Protein AF-A0A212AC32-F1 (afdb_monomer_lite)

Organism: NCBI:txid366618

Structure (mmCIF, N/CA/C/O backbone):
data_AF-A0A212AC32-F1
#
_entry.id   AF-A0A212AC32-F1
#
loop_
_atom_site.group_PDB
_atom_site.id
_atom_site.type_symbol
_atom_site.label_atom_id
_atom_site.label_alt_id
_atom_site.label_comp_id
_atom_site.label_asym_id
_atom_site.label_entity_id
_atom_site.label_seq_id
_atom_site.pdbx_PDB_ins_code
_atom_site.Cartn_x
_atom_site.Cartn_y
_atom_site.Cartn_z
_atom_site.occupancy
_atom_site.B_iso_or_equiv
_atom_site.auth_seq_id
_atom_site.auth_comp_id
_atom_site.auth_asym_id
_atom_site.auth_atom_id
_atom_site.pdbx_PDB_model_num
ATOM 1 N N . MET A 1 1 ? -5.052 -7.554 14.761 1.00 93.06 1 MET A N 1
ATOM 2 C CA . MET A 1 1 ? -4.703 -6.162 15.113 1.00 93.06 1 MET A CA 1
ATOM 3 C C . MET A 1 1 ? -5.708 -5.693 16.139 1.00 93.06 1 MET A C 1
ATOM 5 O O . MET A 1 1 ? -6.898 -5.869 15.897 1.00 93.06 1 MET A O 1
ATOM 9 N N . THR A 1 2 ? -5.229 -5.169 17.264 1.00 95.69 2 THR A N 1
ATOM 10 C CA . THR A 1 2 ? -6.087 -4.656 18.345 1.00 95.69 2 THR A CA 1
ATOM 11 C C . THR A 1 2 ? -6.633 -3.273 17.998 1.00 95.69 2 THR A C 1
ATOM 13 O O . THR A 1 2 ? -6.112 -2.580 17.119 1.00 95.69 2 THR A O 1
ATOM 16 N N . ARG A 1 3 ? -7.647 -2.817 18.731 1.00 94.69 3 ARG A N 1
ATOM 17 C CA . ARG A 1 3 ? -8.173 -1.451 18.678 1.00 94.69 3 ARG A CA 1
ATOM 18 C C . ARG A 1 3 ? -7.070 -0.415 18.853 1.00 94.69 3 ARG A C 1
ATOM 20 O O . ARG A 1 3 ? -7.027 0.549 18.097 1.00 94.69 3 ARG A O 1
ATOM 27 N N . LYS A 1 4 ? -6.180 -0.603 19.834 1.00 94.38 4 LYS A N 1
ATOM 28 C CA . LYS A 1 4 ? -5.099 0.351 20.129 1.00 94.38 4 LYS A CA 1
ATOM 29 C C . LYS A 1 4 ? -4.114 0.456 18.964 1.00 94.38 4 LYS A C 1
ATOM 31 O O . LYS A 1 4 ? -3.684 1.552 18.610 1.00 94.38 4 LYS A O 1
ATOM 36 N N . GLU A 1 5 ? -3.776 -0.673 18.344 1.00 94.00 5 GLU A N 1
ATOM 37 C CA . GLU A 1 5 ? -2.951 -0.688 17.134 1.00 94.00 5 GLU A CA 1
ATOM 38 C C . GLU A 1 5 ? -3.661 0.000 15.962 1.00 94.00 5 GLU A C 1
ATOM 40 O O . GLU A 1 5 ? -3.047 0.821 15.281 1.00 94.00 5 GLU A O 1
ATOM 45 N N . LEU A 1 6 ? -4.949 -0.291 15.755 1.00 94.38 6 LEU A N 1
ATOM 46 C CA . LEU A 1 6 ? -5.764 0.321 14.708 1.00 94.38 6 LEU A CA 1
ATOM 47 C C . LEU A 1 6 ? -5.862 1.843 14.881 1.00 94.38 6 LEU A C 1
ATOM 49 O O . LEU A 1 6 ? -5.682 2.576 13.914 1.00 94.38 6 LEU A O 1
ATOM 53 N N . GLU A 1 7 ? -6.111 2.322 16.102 1.00 94.06 7 GLU A N 1
ATOM 54 C CA . GLU A 1 7 ? -6.160 3.749 16.438 1.00 94.06 7 GLU A CA 1
ATOM 55 C C . GLU A 1 7 ? -4.817 4.431 16.160 1.00 94.06 7 GLU A C 1
ATOM 57 O O . GLU A 1 7 ? -4.788 5.492 15.537 1.00 94.06 7 GLU A O 1
ATOM 62 N N . ARG A 1 8 ? -3.702 3.799 16.549 1.00 92.12 8 ARG A N 1
ATOM 63 C CA . ARG A 1 8 ? -2.351 4.311 16.285 1.00 92.12 8 ARG A CA 1
ATOM 64 C C . ARG A 1 8 ? -2.062 4.415 14.787 1.00 92.12 8 ARG A C 1
ATOM 66 O O . ARG A 1 8 ? -1.626 5.465 14.326 1.00 92.12 8 ARG A O 1
ATOM 73 N N . HIS A 1 9 ? -2.304 3.345 14.028 1.00 93.00 9 HIS A N 1
ATOM 74 C CA . HIS A 1 9 ? -2.057 3.331 12.584 1.00 93.00 9 HIS A CA 1
ATOM 75 C C . HIS A 1 9 ? -3.007 4.267 11.834 1.00 93.00 9 HIS A C 1
ATOM 77 O O . HIS A 1 9 ? -2.579 4.984 10.937 1.00 93.00 9 HIS A O 1
ATOM 83 N N . GLY A 1 10 ? -4.277 4.318 12.234 1.00 90.50 10 GLY A N 1
ATOM 84 C CA . GLY A 1 10 ? -5.248 5.247 11.676 1.00 90.50 10 GLY A CA 1
ATOM 85 C C . GLY A 1 10 ? -4.831 6.700 11.885 1.00 90.50 10 GLY A C 1
ATOM 86 O O . GLY A 1 10 ? -4.819 7.471 10.927 1.00 90.50 10 GLY A O 1
ATOM 87 N N . ALA A 1 11 ? -4.445 7.069 13.110 1.00 89.69 11 ALA A N 1
ATOM 88 C CA . ALA A 1 11 ? -3.984 8.419 13.418 1.00 89.69 11 ALA A CA 1
ATOM 89 C C . ALA A 1 11 ? -2.720 8.793 12.630 1.00 89.69 11 ALA A C 1
ATOM 91 O O . ALA A 1 11 ? -2.664 9.892 12.085 1.00 89.69 11 ALA A O 1
ATOM 92 N N . LEU A 1 12 ? -1.754 7.873 12.519 1.00 87.12 12 LEU A N 1
ATOM 93 C CA . LEU A 1 12 ? -0.545 8.063 11.713 1.00 87.12 12 LEU A CA 1
ATOM 94 C C . LEU A 1 12 ? -0.879 8.334 10.239 1.00 87.12 12 LEU A C 1
ATOM 96 O O . LEU A 1 12 ? -0.364 9.279 9.654 1.00 87.12 12 LEU A O 1
ATOM 100 N N . LEU A 1 13 ? -1.754 7.519 9.649 1.00 87.00 13 LEU A N 1
ATOM 101 C CA . LEU A 1 13 ? -2.066 7.569 8.220 1.00 87.00 13 LEU A CA 1
ATOM 102 C C . LEU A 1 13 ? -2.972 8.740 7.833 1.00 87.00 13 LEU A C 1
ATOM 104 O O . LEU A 1 13 ? -2.873 9.281 6.735 1.00 87.00 13 LEU A O 1
ATOM 108 N N . PHE A 1 14 ? -3.914 9.096 8.704 1.00 88.19 14 PHE A N 1
ATOM 109 C CA . PHE A 1 14 ? -5.075 9.893 8.312 1.00 88.19 14 PHE A CA 1
ATOM 110 C C . PHE A 1 14 ? -5.434 11.014 9.296 1.00 88.19 14 PHE A C 1
ATOM 112 O O . PHE A 1 14 ? -6.395 11.751 9.046 1.00 88.19 14 PHE A O 1
ATOM 119 N N . GLY A 1 15 ? -4.693 11.156 10.397 1.00 85.75 15 GLY A N 1
ATOM 120 C CA . GLY A 1 15 ? -4.920 12.172 11.421 1.00 85.75 15 GLY A CA 1
ATOM 121 C C . GLY A 1 15 ? -6.228 11.984 12.199 1.00 85.75 15 GLY A C 1
ATOM 122 O O . GLY A 1 15 ? -6.746 10.878 12.355 1.00 85.75 15 GLY A O 1
ATOM 123 N N . ALA A 1 16 ? -6.799 13.085 12.698 1.00 84.94 16 ALA A N 1
ATOM 124 C CA . ALA A 1 16 ? -7.975 13.056 13.578 1.00 84.94 16 ALA A CA 1
ATOM 125 C C . ALA A 1 16 ? -9.228 12.408 12.943 1.00 84.94 16 ALA A C 1
ATOM 127 O O . ALA A 1 16 ? -10.058 11.830 13.644 1.00 84.94 16 ALA A O 1
ATOM 128 N N . ALA A 1 17 ? -9.358 12.449 11.612 1.00 88.38 17 ALA A N 1
ATOM 129 C CA . ALA A 1 17 ? -10.508 11.923 10.869 1.00 88.38 17 ALA A CA 1
ATOM 130 C C . ALA A 1 17 ? -10.313 10.477 10.357 1.00 88.38 17 ALA A C 1
ATOM 132 O O . ALA A 1 17 ? -10.951 10.057 9.384 1.00 88.38 17 ALA A O 1
ATOM 133 N N . TRP A 1 18 ? -9.441 9.694 10.997 1.00 93.25 18 TRP A N 1
ATOM 134 C CA . TRP A 1 18 ? -8.949 8.433 10.438 1.00 93.25 18 TRP A CA 1
ATOM 135 C C . TRP A 1 18 ? -10.008 7.362 10.162 1.00 93.25 18 TRP A C 1
ATOM 137 O O . TRP A 1 18 ? -9.885 6.642 9.177 1.00 93.25 18 TRP A O 1
ATOM 147 N N . LYS A 1 19 ? -11.079 7.266 10.963 1.00 92.94 19 LYS A N 1
ATOM 148 C CA . LYS A 1 19 ? -12.097 6.205 10.802 1.00 92.94 19 LYS A CA 1
ATOM 149 C C . LYS A 1 19 ? -12.814 6.245 9.452 1.00 92.94 19 LYS A C 1
ATOM 151 O O . LYS A 1 19 ? -13.207 5.203 8.944 1.00 92.94 19 LYS A O 1
ATOM 156 N N . GLY A 1 20 ? -13.045 7.437 8.902 1.00 92.56 20 GLY A N 1
ATOM 157 C CA . GLY A 1 20 ? -13.665 7.575 7.582 1.00 92.56 20 GLY A CA 1
ATOM 158 C C . GLY A 1 20 ? -12.680 7.229 6.470 1.00 92.56 20 GLY A C 1
ATOM 159 O O . GLY A 1 20 ? -12.993 6.442 5.588 1.00 92.56 20 GLY A O 1
ATOM 160 N N . ARG A 1 21 ? -11.456 7.757 6.567 1.00 92.31 21 ARG A N 1
ATOM 161 C CA . ARG A 1 21 ? -10.419 7.578 5.544 1.00 92.31 21 ARG A CA 1
ATOM 162 C C . ARG A 1 21 ? -9.908 6.143 5.452 1.00 92.31 21 ARG A C 1
ATOM 164 O O . ARG A 1 21 ? -9.712 5.646 4.352 1.00 92.31 21 ARG A O 1
ATOM 171 N N . ILE A 1 22 ? -9.779 5.450 6.582 1.00 93.69 22 ILE A N 1
ATOM 172 C CA . ILE A 1 22 ? -9.415 4.029 6.597 1.00 93.69 22 ILE A CA 1
ATOM 173 C C . ILE A 1 22 ? -10.517 3.162 5.980 1.00 93.69 22 ILE A C 1
ATOM 175 O O . ILE A 1 22 ? -10.215 2.192 5.299 1.00 93.69 22 ILE A O 1
ATOM 179 N N . ALA A 1 23 ? -11.789 3.532 6.170 1.00 95.25 23 ALA A N 1
ATOM 180 C CA . ALA A 1 23 ? -12.910 2.831 5.559 1.00 95.25 23 ALA A CA 1
ATOM 181 C C . ALA A 1 23 ? -12.851 2.962 4.029 1.00 95.25 23 ALA A C 1
ATOM 183 O O . ALA A 1 23 ? -12.913 1.955 3.334 1.00 95.25 23 ALA A O 1
ATOM 184 N N . SER A 1 24 ? -12.611 4.175 3.521 1.00 92.88 24 SER A N 1
ATOM 185 C CA . SER A 1 24 ? -12.399 4.418 2.090 1.00 92.88 24 SER A CA 1
ATOM 186 C C . SER A 1 24 ? -11.171 3.687 1.537 1.00 92.88 24 SER A C 1
ATOM 188 O O . SER A 1 24 ? -11.270 3.034 0.509 1.00 92.88 24 SER A O 1
ATOM 190 N N . ALA A 1 25 ? -10.025 3.732 2.225 1.00 89.69 25 ALA A N 1
ATOM 191 C CA . ALA A 1 25 ? -8.789 3.080 1.769 1.00 89.69 25 ALA A CA 1
ATOM 192 C C . ALA A 1 25 ? -8.887 1.541 1.713 1.00 89.69 25 ALA A C 1
ATOM 194 O O . ALA A 1 25 ? -8.181 0.875 0.948 1.00 89.69 25 ALA A O 1
ATOM 195 N N . LEU A 1 26 ? -9.750 0.962 2.548 1.00 93.31 26 LEU A N 1
ATOM 196 C CA . LEU A 1 26 ? -10.007 -0.475 2.603 1.00 93.31 26 LEU A CA 1
ATOM 197 C C . LEU A 1 26 ? -11.235 -0.901 1.793 1.00 93.31 26 LEU A C 1
ATOM 199 O O . LEU A 1 26 ? -11.509 -2.095 1.759 1.00 93.31 26 LEU A O 1
ATOM 203 N N . ASP A 1 27 ? -11.939 0.045 1.170 1.00 95.00 27 ASP A N 1
A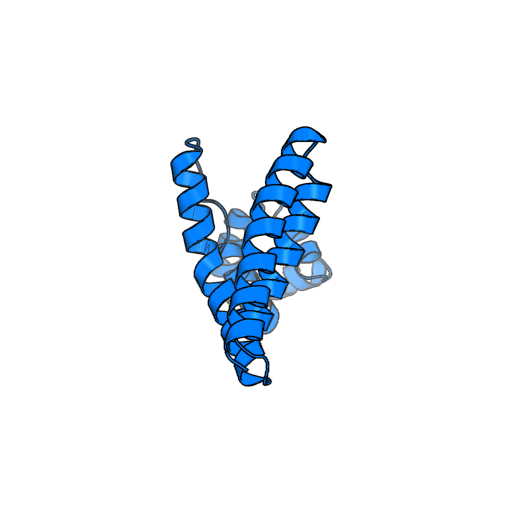TOM 204 C CA . ASP A 1 27 ? -13.216 -0.167 0.484 1.00 95.00 27 ASP A CA 1
ATOM 205 C C . ASP A 1 27 ? -14.252 -0.909 1.354 1.00 95.00 27 ASP A C 1
ATOM 207 O O . ASP A 1 27 ? -14.860 -1.911 0.985 1.00 95.00 27 ASP A O 1
ATOM 211 N N . VAL A 1 28 ? -14.422 -0.429 2.589 1.00 96.12 28 VAL A N 1
ATOM 212 C CA . VAL A 1 28 ? -15.413 -0.947 3.540 1.00 96.12 28 VAL A CA 1
ATOM 213 C C . VAL A 1 28 ? -16.287 0.173 4.084 1.00 96.12 28 VAL A C 1
ATOM 215 O O . VAL A 1 28 ? -15.942 1.353 4.068 1.00 96.12 28 VAL A O 1
ATOM 218 N N . ASN A 1 29 ? -17.431 -0.191 4.660 1.00 96.00 29 ASN A N 1
ATOM 219 C CA . ASN A 1 29 ? -18.275 0.776 5.349 1.00 96.00 29 ASN A CA 1
ATOM 220 C C . ASN A 1 29 ? -17.610 1.261 6.654 1.00 96.00 29 ASN A C 1
ATOM 222 O O . ASN A 1 29 ? -17.069 0.469 7.427 1.00 96.00 29 ASN A O 1
ATOM 226 N N . ARG A 1 30 ? -17.747 2.552 6.982 1.00 95.44 30 ARG A N 1
ATOM 227 C CA . ARG A 1 30 ? -17.328 3.115 8.280 1.00 95.44 30 ARG A CA 1
ATOM 228 C C . ARG A 1 30 ? -17.919 2.355 9.477 1.00 95.44 30 ARG A C 1
ATOM 230 O O . ARG A 1 30 ? -17.255 2.232 10.503 1.00 95.44 30 ARG A O 1
ATOM 237 N N . LYS A 1 31 ? -19.139 1.816 9.358 1.00 96.56 31 LYS A N 1
ATOM 238 C CA . LYS A 1 31 ? -19.755 0.957 10.387 1.00 96.56 31 LYS A CA 1
ATOM 239 C C . LYS A 1 31 ? -18.946 -0.319 10.645 1.00 96.56 31 LYS A C 1
ATOM 241 O O . LYS A 1 31 ? -18.843 -0.729 11.796 1.00 96.56 31 LYS A O 1
ATOM 246 N N . THR A 1 32 ? -18.331 -0.901 9.615 1.00 96.88 32 THR A N 1
ATOM 247 C CA . THR A 1 32 ? -17.442 -2.068 9.741 1.00 96.88 32 THR A CA 1
ATOM 248 C C . THR A 1 32 ? -16.224 -1.734 10.596 1.00 96.88 32 THR A C 1
ATOM 250 O O . THR A 1 32 ? -15.902 -2.475 11.518 1.00 96.88 32 THR A O 1
ATOM 253 N N . VAL A 1 33 ? -15.608 -0.571 10.363 1.00 95.44 33 VAL A N 1
ATOM 254 C CA . VAL A 1 33 ? -14.475 -0.084 11.168 1.00 95.44 33 VAL A CA 1
ATOM 255 C C . VAL A 1 33 ? -14.895 0.156 12.621 1.00 95.44 33 VAL A C 1
ATOM 257 O O . VAL A 1 33 ? -14.188 -0.241 13.543 1.00 95.44 33 VAL A O 1
ATOM 260 N N . SER A 1 34 ? -16.067 0.762 12.847 1.00 95.38 34 SER A N 1
ATOM 261 C CA . SER A 1 34 ? -16.620 0.925 14.199 1.00 95.38 34 SER A CA 1
ATOM 262 C C . SER A 1 34 ? -16.852 -0.413 14.903 1.00 95.38 34 SER A C 1
ATOM 264 O O . SER A 1 34 ? -16.600 -0.503 16.101 1.00 95.38 34 SER A O 1
ATOM 266 N N . ARG A 1 35 ? -17.289 -1.446 14.172 1.00 97.12 35 ARG A N 1
ATOM 267 C CA . ARG A 1 35 ? -17.467 -2.792 14.722 1.00 97.12 35 ARG A CA 1
ATOM 268 C C . ARG A 1 35 ? -16.130 -3.422 15.112 1.00 97.12 35 ARG A C 1
ATOM 270 O O . ARG A 1 35 ? -16.011 -3.883 16.233 1.00 97.12 35 ARG A O 1
ATOM 277 N N . TRP A 1 36 ? -15.102 -3.343 14.264 1.00 96.75 36 TRP A N 1
ATOM 278 C CA . TRP A 1 36 ? -13.760 -3.833 14.620 1.00 96.75 36 TRP A CA 1
ATOM 279 C C . TRP A 1 36 ? -13.197 -3.177 15.886 1.00 96.75 36 TRP A C 1
ATOM 281 O O . TRP A 1 36 ? -12.521 -3.832 16.670 1.00 96.75 36 TRP A O 1
ATOM 291 N N . ILE A 1 37 ? -13.484 -1.888 16.096 1.00 94.56 37 ILE A N 1
ATOM 292 C CA . ILE A 1 37 ? -13.104 -1.165 17.318 1.00 94.56 37 ILE A CA 1
ATOM 293 C C . ILE A 1 37 ? -13.863 -1.693 18.539 1.00 94.56 37 ILE A C 1
ATOM 295 O O . ILE A 1 37 ? -13.267 -1.819 19.605 1.00 94.56 37 ILE A O 1
ATOM 299 N N . ALA A 1 38 ? -15.169 -1.935 18.402 1.00 95.81 38 ALA A N 1
ATOM 300 C CA . ALA A 1 38 ? -16.006 -2.442 19.487 1.00 95.81 38 ALA A CA 1
ATOM 301 C C . ALA A 1 38 ? -15.617 -3.875 19.882 1.00 95.81 38 ALA A C 1
ATOM 303 O O . ALA A 1 38 ? -15.541 -4.177 21.068 1.00 95.81 38 ALA A O 1
ATOM 304 N N . ASP A 1 39 ? -15.307 -4.704 18.886 1.00 95.88 39 ASP A N 1
ATOM 305 C CA . ASP A 1 39 ? -14.962 -6.118 19.051 1.00 95.88 39 ASP A CA 1
ATOM 306 C C . ASP A 1 39 ? -13.474 -6.336 19.397 1.00 95.88 39 ASP A C 1
ATOM 308 O O . ASP A 1 39 ? -13.045 -7.471 19.571 1.00 95.88 39 ASP A O 1
ATOM 312 N N . ASP A 1 40 ? -12.672 -5.263 19.448 1.00 95.88 40 ASP A N 1
ATOM 313 C CA . ASP A 1 40 ? -11.205 -5.294 19.594 1.00 95.88 40 ASP A CA 1
ATOM 314 C C . ASP A 1 40 ? -10.496 -6.226 18.584 1.00 95.88 40 ASP A C 1
ATOM 316 O O . ASP A 1 40 ? -9.433 -6.793 18.840 1.00 95.88 40 ASP A O 1
ATOM 320 N N . ALA A 1 41 ? -11.091 -6.379 17.398 1.00 95.62 41 ALA A N 1
ATOM 321 C CA . ALA A 1 41 ? -10.678 -7.359 16.404 1.00 95.62 41 ALA A CA 1
ATOM 322 C C . ALA A 1 41 ? -10.856 -6.827 14.976 1.00 95.62 41 ALA A C 1
ATOM 324 O O . ALA A 1 41 ? -11.966 -6.702 14.455 1.00 95.62 41 ALA A O 1
ATOM 325 N N . VAL A 1 42 ? -9.732 -6.556 14.309 1.00 95.38 42 VAL A N 1
ATOM 326 C CA . VAL A 1 42 ? -9.688 -6.242 12.871 1.00 95.38 42 VAL A CA 1
ATOM 327 C C . VAL A 1 42 ? -9.512 -7.526 12.067 1.00 95.38 42 VAL A C 1
ATOM 329 O O . VAL A 1 42 ? -8.680 -8.366 12.420 1.00 95.38 42 VAL A O 1
ATOM 332 N N . ALA A 1 43 ? -10.247 -7.651 10.958 1.00 93.69 43 ALA A N 1
ATOM 333 C CA . ALA A 1 43 ? -10.090 -8.769 10.029 1.00 93.69 43 ALA A CA 1
ATOM 334 C C . ALA A 1 43 ? -8.617 -8.914 9.566 1.00 93.69 43 ALA A C 1
ATOM 336 O O . ALA A 1 43 ? -7.986 -7.892 9.283 1.00 93.69 43 ALA A O 1
ATOM 337 N N . PRO A 1 44 ? -8.063 -10.139 9.449 1.00 94.19 44 PRO A N 1
ATOM 338 C CA . PRO A 1 44 ? -6.641 -10.342 9.144 1.00 94.19 44 PRO A CA 1
ATOM 339 C C . PRO A 1 44 ? -6.153 -9.614 7.884 1.00 94.19 44 PRO A C 1
ATOM 341 O O . PRO A 1 44 ? -5.195 -8.849 7.961 1.00 94.19 44 PRO A O 1
ATOM 344 N N . TRP A 1 45 ? -6.881 -9.737 6.769 1.00 93.62 45 TRP A N 1
ATOM 345 C CA . TRP A 1 45 ? -6.542 -9.071 5.504 1.00 93.62 45 TRP A CA 1
ATOM 346 C C . TRP A 1 45 ? -6.485 -7.538 5.634 1.00 93.62 45 TRP A C 1
ATOM 348 O O . TRP A 1 45 ? -5.638 -6.873 5.038 1.00 93.62 45 TRP A O 1
ATOM 358 N N . ALA A 1 46 ? -7.377 -6.954 6.440 1.00 95.06 46 ALA A N 1
ATOM 359 C CA . ALA A 1 46 ? -7.427 -5.514 6.656 1.00 95.06 46 ALA A CA 1
ATOM 360 C C . ALA A 1 46 ? -6.268 -5.070 7.549 1.00 95.06 46 ALA A C 1
ATOM 362 O O . ALA A 1 46 ? -5.639 -4.048 7.286 1.00 95.06 46 ALA A O 1
ATOM 363 N N . ALA A 1 47 ? -5.949 -5.854 8.581 1.00 94.12 47 ALA A N 1
ATOM 364 C CA . ALA A 1 47 ? -4.813 -5.600 9.453 1.00 94.12 47 ALA A CA 1
ATOM 365 C C . ALA A 1 47 ? -3.482 -5.617 8.683 1.00 94.12 47 ALA A C 1
ATOM 367 O O . ALA A 1 47 ? -2.644 -4.745 8.909 1.00 94.12 47 ALA A O 1
ATOM 368 N N . GLU A 1 48 ? -3.303 -6.569 7.768 1.00 90.62 48 GLU A N 1
ATOM 369 C CA . GLU A 1 48 ? -2.141 -6.636 6.875 1.00 90.62 48 GLU A CA 1
ATOM 370 C C . GLU A 1 48 ? -2.051 -5.392 5.990 1.00 90.62 48 GLU A C 1
ATOM 372 O O . GLU A 1 48 ? -1.032 -4.703 6.002 1.00 90.62 48 GLU A O 1
ATOM 377 N N . LYS A 1 49 ? -3.149 -5.028 5.315 1.00 90.69 49 LYS A N 1
ATOM 378 C CA . LYS A 1 49 ? -3.193 -3.839 4.454 1.00 90.69 49 LYS A CA 1
ATOM 379 C C . LYS A 1 49 ? -2.907 -2.544 5.224 1.00 90.69 49 LYS A C 1
ATOM 381 O O . LYS A 1 49 ? -2.160 -1.699 4.743 1.00 90.69 49 LYS A O 1
ATOM 386 N N . ILE A 1 50 ? -3.439 -2.386 6.438 1.00 92.56 50 ILE A N 1
ATOM 387 C CA . ILE A 1 50 ? -3.171 -1.210 7.287 1.00 92.56 50 ILE A CA 1
ATOM 388 C C . ILE A 1 50 ? -1.699 -1.151 7.709 1.00 92.56 50 ILE A C 1
ATOM 390 O O . ILE A 1 50 ? -1.118 -0.067 7.727 1.00 92.56 50 ILE A O 1
ATOM 394 N N . ARG A 1 51 ? -1.090 -2.290 8.060 1.00 89.88 51 ARG A N 1
ATOM 395 C CA . ARG A 1 51 ? 0.332 -2.341 8.431 1.00 89.88 51 ARG A CA 1
ATOM 396 C C . ARG A 1 51 ? 1.226 -1.973 7.254 1.00 89.88 51 ARG A C 1
ATOM 398 O O . ARG A 1 51 ? 2.127 -1.168 7.450 1.00 89.88 51 ARG A O 1
ATOM 405 N N . ALA A 1 52 ? 0.931 -2.492 6.063 1.00 86.19 52 ALA A N 1
ATOM 406 C CA . ALA A 1 52 ? 1.649 -2.134 4.844 1.00 86.19 52 ALA A CA 1
ATOM 407 C C . ALA A 1 52 ? 1.554 -0.625 4.567 1.00 86.19 52 ALA A C 1
ATOM 409 O O . ALA A 1 52 ? 2.573 0.039 4.412 1.00 86.19 52 ALA A O 1
ATOM 410 N N . LEU A 1 53 ? 0.344 -0.052 4.628 1.00 87.19 53 LEU A N 1
ATOM 411 C CA . LEU A 1 53 ? 0.144 1.393 4.465 1.00 87.19 53 LEU A CA 1
ATOM 412 C C . LEU A 1 53 ? 0.929 2.208 5.499 1.00 87.19 53 LEU A C 1
ATOM 414 O O . LEU A 1 53 ? 1.545 3.213 5.162 1.00 87.19 53 LEU A O 1
ATOM 418 N N . ALA A 1 54 ? 0.905 1.792 6.764 1.00 86.81 54 ALA A N 1
ATOM 419 C CA . ALA A 1 54 ? 1.623 2.487 7.825 1.00 86.81 54 ALA A CA 1
ATOM 420 C C . ALA A 1 54 ? 3.146 2.368 7.700 1.00 86.81 54 ALA A C 1
ATOM 422 O O . ALA A 1 54 ? 3.847 3.253 8.179 1.00 86.81 54 ALA A O 1
ATOM 423 N N . HIS A 1 55 ? 3.648 1.294 7.088 1.00 83.62 55 HIS A N 1
ATOM 424 C CA . HIS A 1 55 ? 5.072 1.109 6.833 1.00 83.62 55 HIS A CA 1
ATOM 425 C C . HIS A 1 55 ? 5.589 2.081 5.768 1.00 83.62 55 HIS A C 1
ATOM 427 O O . HIS A 1 55 ? 6.659 2.647 5.950 1.00 83.62 55 HIS A O 1
ATOM 433 N N . ILE A 1 56 ? 4.794 2.333 4.720 1.00 83.69 56 ILE A N 1
ATOM 434 C CA . ILE A 1 56 ? 5.139 3.252 3.621 1.00 83.69 56 ILE A CA 1
ATOM 435 C C . ILE A 1 56 ? 4.803 4.725 3.904 1.00 83.69 56 ILE A C 1
ATOM 437 O O . ILE A 1 56 ? 5.020 5.590 3.056 1.00 83.69 56 ILE A O 1
ATOM 441 N N . ALA A 1 57 ? 4.218 5.027 5.065 1.00 81.94 57 ALA A N 1
ATOM 442 C CA . ALA A 1 57 ? 3.800 6.380 5.398 1.00 81.94 57 ALA A CA 1
ATOM 443 C C . ALA A 1 57 ? 5.021 7.302 5.589 1.00 81.94 57 ALA A C 1
ATOM 445 O O . ALA A 1 57 ? 5.997 6.898 6.226 1.00 81.94 57 ALA A O 1
ATOM 446 N N . PRO A 1 58 ? 4.972 8.556 5.101 1.00 76.00 58 PRO A N 1
ATOM 447 C CA . PRO A 1 58 ? 6.067 9.495 5.299 1.00 76.00 58 PRO A CA 1
ATOM 448 C C . PRO A 1 58 ? 6.308 9.756 6.799 1.00 76.00 58 PRO A C 1
ATOM 450 O O . PRO A 1 58 ? 5.344 9.819 7.573 1.00 76.00 58 PRO A O 1
ATOM 453 N N . PRO A 1 59 ? 7.572 9.945 7.228 1.00 69.69 59 PRO A N 1
ATOM 454 C CA . PRO A 1 59 ? 7.886 10.218 8.624 1.00 69.69 59 PRO A CA 1
ATOM 455 C C . PRO A 1 59 ? 7.239 11.538 9.085 1.00 69.69 59 PRO A C 1
ATOM 457 O O . PRO A 1 59 ? 7.272 12.535 8.354 1.00 69.69 59 PRO A O 1
ATOM 460 N N . PRO A 1 60 ? 6.644 11.582 10.293 1.00 68.06 60 PRO A N 1
ATOM 461 C CA . PRO A 1 60 ? 5.987 12.784 10.789 1.00 68.06 60 PRO A CA 1
ATOM 462 C C . PRO A 1 60 ? 7.004 13.905 11.032 1.00 68.06 60 PRO A C 1
ATOM 464 O O . PRO A 1 60 ? 8.034 13.693 11.664 1.00 68.06 60 PRO A O 1
ATOM 467 N N . GLY A 1 61 ? 6.688 15.117 10.569 1.00 63.00 61 GLY A N 1
ATOM 468 C CA . GLY A 1 61 ? 7.448 16.329 10.897 1.00 63.00 61 GLY A CA 1
ATOM 469 C C . GLY A 1 61 ? 8.753 16.542 10.125 1.00 63.00 61 GLY A C 1
ATOM 470 O O . GLY A 1 61 ? 9.438 17.519 10.407 1.00 63.00 61 GLY A O 1
ATOM 471 N N . SER A 1 62 ? 9.094 15.693 9.149 1.00 56.25 62 SER A N 1
ATOM 472 C CA . SER A 1 62 ? 10.250 15.957 8.284 1.00 56.25 62 SER A CA 1
ATOM 473 C C . SER A 1 62 ? 9.903 17.022 7.237 1.00 56.25 62 SER A C 1
ATOM 475 O O . SER A 1 62 ? 8.995 16.833 6.423 1.00 56.25 62 SER A O 1
ATOM 477 N N . SER A 1 63 ? 10.595 18.163 7.283 1.00 59.31 63 SER A N 1
ATOM 478 C CA . SER A 1 63 ? 10.500 19.243 6.288 1.00 59.31 63 SER A CA 1
ATOM 479 C C . SER A 1 63 ? 11.657 19.246 5.287 1.00 59.31 63 SER A C 1
ATOM 481 O O . SER A 1 63 ? 11.622 20.033 4.345 1.00 59.31 63 SER A O 1
ATOM 483 N N . ASP A 1 64 ? 12.670 18.398 5.481 1.00 66.06 64 ASP A N 1
ATOM 484 C CA . ASP A 1 64 ? 13.809 18.289 4.569 1.00 66.06 64 ASP A CA 1
ATOM 485 C C . ASP A 1 64 ? 13.463 17.349 3.403 1.00 66.06 64 ASP A C 1
ATOM 487 O O . ASP A 1 64 ? 13.070 16.199 3.607 1.00 66.06 64 ASP A O 1
ATOM 491 N N . MET A 1 65 ? 13.552 17.848 2.167 1.00 60.00 65 MET A N 1
ATOM 492 C CA . MET A 1 65 ? 13.198 17.084 0.968 1.00 60.00 65 MET A CA 1
ATOM 493 C C . MET A 1 65 ? 14.146 15.903 0.721 1.00 60.00 65 MET A C 1
ATOM 495 O O . MET A 1 65 ? 13.670 14.836 0.340 1.00 60.00 65 MET A O 1
ATOM 499 N N . GLN A 1 66 ? 15.451 16.045 0.979 1.00 59.94 66 GLN A N 1
ATOM 500 C CA . GLN A 1 66 ? 16.421 14.974 0.697 1.00 59.94 66 GLN A CA 1
ATOM 501 C C . GLN A 1 66 ? 16.261 13.787 1.656 1.00 59.94 66 GLN A C 1
ATOM 503 O O . GLN A 1 66 ? 16.318 12.623 1.240 1.00 59.94 66 GLN A O 1
ATOM 508 N N . ASP A 1 67 ? 15.971 14.077 2.926 1.00 67.50 67 ASP A N 1
ATOM 509 C CA . ASP A 1 67 ? 15.677 13.054 3.932 1.00 67.50 67 ASP A CA 1
ATOM 510 C C . ASP A 1 67 ? 14.364 12.324 3.626 1.00 67.50 67 ASP A C 1
ATOM 512 O O . ASP A 1 67 ? 14.229 11.125 3.887 1.00 67.50 67 ASP A O 1
ATOM 516 N N . ARG A 1 68 ? 13.386 13.025 3.039 1.00 72.31 68 ARG A N 1
ATOM 517 C CA . ARG A 1 68 ? 12.095 12.439 2.660 1.00 72.31 68 ARG A CA 1
ATOM 518 C C . ARG A 1 68 ? 12.189 11.511 1.458 1.00 72.31 68 ARG A C 1
ATOM 520 O O . ARG A 1 68 ? 11.532 10.472 1.489 1.00 72.31 68 ARG A O 1
ATOM 527 N N . ASP A 1 69 ? 12.988 11.843 0.450 1.00 76.00 69 ASP A N 1
ATOM 528 C CA . ASP A 1 69 ? 13.171 10.983 -0.725 1.00 76.00 69 ASP A CA 1
ATOM 529 C C . ASP A 1 69 ? 13.847 9.665 -0.329 1.00 76.00 69 ASP A C 1
ATOM 531 O O . ASP A 1 69 ? 13.349 8.583 -0.647 1.00 76.00 69 ASP A O 1
ATOM 535 N N . SER A 1 70 ? 14.915 9.743 0.470 1.00 76.94 70 SER A N 1
ATOM 536 C CA . SER A 1 70 ? 15.612 8.558 0.989 1.00 76.94 70 SER A CA 1
ATOM 537 C C . SER A 1 70 ? 14.706 7.713 1.893 1.00 76.94 70 SER A C 1
ATOM 539 O O . SER A 1 70 ? 14.651 6.490 1.757 1.00 76.94 70 SER A O 1
ATOM 541 N N . ALA A 1 71 ? 13.934 8.351 2.782 1.00 76.88 71 ALA A N 1
ATOM 542 C CA . ALA A 1 71 ? 12.964 7.654 3.626 1.00 76.88 71 ALA A CA 1
ATOM 543 C C . ALA A 1 71 ? 11.855 6.976 2.806 1.00 76.88 71 ALA A C 1
ATOM 545 O O . ALA A 1 71 ? 11.437 5.870 3.142 1.00 76.88 71 ALA A O 1
ATOM 546 N N . CYS A 1 72 ? 11.398 7.612 1.725 1.00 81.06 72 CYS A N 1
ATOM 547 C CA . CYS A 1 72 ? 10.407 7.049 0.813 1.00 81.06 72 CYS A CA 1
ATOM 548 C C . CYS A 1 72 ? 10.938 5.785 0.123 1.00 81.06 72 CYS A C 1
ATOM 550 O O . CYS A 1 72 ? 10.269 4.751 0.143 1.00 81.06 72 CYS A O 1
ATOM 552 N N . VAL A 1 73 ? 12.165 5.836 -0.410 1.00 83.06 73 VAL A N 1
ATOM 553 C CA . VAL A 1 73 ? 12.819 4.674 -1.036 1.00 83.06 73 VAL A CA 1
ATOM 554 C C . VAL A 1 73 ? 12.913 3.513 -0.050 1.00 83.06 73 VAL A C 1
ATOM 556 O O . VAL A 1 73 ? 12.442 2.420 -0.357 1.00 83.06 73 VAL A O 1
ATOM 559 N N . HIS A 1 74 ? 13.434 3.755 1.155 1.00 83.38 74 HIS A N 1
ATOM 560 C CA . HIS A 1 74 ? 13.564 2.715 2.177 1.00 83.38 74 HIS A CA 1
ATOM 561 C C . HIS A 1 74 ? 12.227 2.112 2.608 1.00 83.38 74 HIS A C 1
ATOM 563 O O . HIS A 1 74 ? 12.163 0.929 2.935 1.00 83.38 74 HIS A O 1
ATOM 569 N N . ALA A 1 75 ? 11.159 2.907 2.614 1.00 83.62 75 ALA A N 1
ATOM 570 C CA . ALA A 1 75 ? 9.843 2.427 2.998 1.00 83.62 75 ALA A CA 1
ATOM 571 C C . ALA A 1 75 ? 9.185 1.571 1.896 1.00 83.62 75 ALA A C 1
ATOM 573 O O . ALA A 1 75 ? 8.483 0.608 2.202 1.00 83.62 75 ALA A O 1
ATOM 574 N N . ILE A 1 76 ? 9.417 1.894 0.619 1.00 85.75 76 ILE A N 1
ATOM 575 C CA . ILE A 1 76 ? 8.794 1.216 -0.532 1.00 85.75 76 ILE A CA 1
ATOM 576 C C . ILE A 1 76 ? 9.595 -0.012 -1.000 1.00 85.75 76 ILE A C 1
ATOM 578 O O . ILE A 1 76 ? 9.003 -0.985 -1.478 1.00 85.75 76 ILE A O 1
ATOM 582 N N . GLU A 1 77 ? 10.923 0.000 -0.858 1.00 87.88 77 GLU A N 1
ATOM 583 C CA . GLU A 1 77 ? 11.825 -1.060 -1.334 1.00 87.88 77 GLU A CA 1
ATOM 584 C 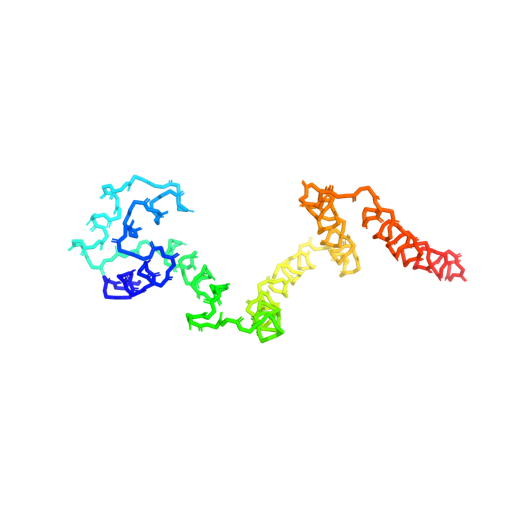C . GLU A 1 77 ? 11.403 -2.487 -0.911 1.00 87.88 77 GLU A C 1
ATOM 586 O O . GLU A 1 77 ? 11.378 -3.371 -1.781 1.00 87.88 77 GLU A O 1
ATOM 591 N N . PRO A 1 78 ? 11.005 -2.756 0.352 1.00 85.81 78 PRO A N 1
ATOM 592 C CA . PRO A 1 78 ? 10.581 -4.095 0.760 1.00 85.81 78 PRO A CA 1
ATOM 593 C C . PRO A 1 78 ? 9.330 -4.587 0.021 1.00 85.81 78 PRO A C 1
ATOM 595 O O . PRO A 1 78 ? 9.240 -5.763 -0.334 1.00 85.81 78 PRO A O 1
ATOM 598 N N . GLU A 1 79 ? 8.373 -3.700 -0.261 1.00 87.12 79 GLU A N 1
ATOM 599 C CA . GLU A 1 79 ? 7.129 -4.063 -0.949 1.00 87.12 79 GLU A CA 1
ATOM 600 C C . GLU A 1 79 ? 7.348 -4.299 -2.446 1.00 87.12 79 GLU A C 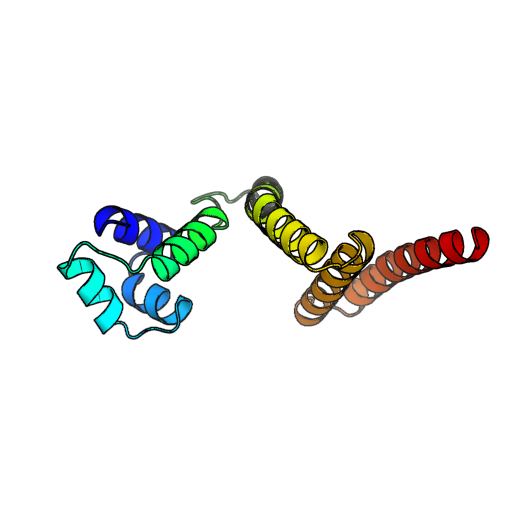1
ATOM 602 O O . GLU A 1 79 ? 6.802 -5.257 -2.999 1.00 87.12 79 GLU A O 1
ATOM 607 N N . LEU A 1 80 ? 8.193 -3.493 -3.100 1.00 89.88 80 LEU A N 1
ATOM 608 C CA . LEU A 1 80 ? 8.585 -3.742 -4.492 1.00 89.88 80 LEU A CA 1
ATOM 609 C C . LEU A 1 80 ? 9.384 -5.041 -4.627 1.00 89.88 80 LEU A C 1
ATOM 611 O O . LEU A 1 80 ? 9.164 -5.807 -5.566 1.00 89.88 80 LEU A O 1
ATOM 615 N N . THR A 1 81 ? 10.256 -5.331 -3.660 1.00 90.69 81 THR A N 1
ATOM 616 C CA . THR A 1 81 ? 10.985 -6.604 -3.582 1.00 90.69 81 THR A CA 1
ATOM 617 C C . THR A 1 81 ? 10.021 -7.779 -3.449 1.00 90.69 81 THR A C 1
ATOM 619 O O . THR A 1 81 ? 10.100 -8.734 -4.220 1.00 90.69 81 THR A O 1
ATOM 622 N N . ARG A 1 82 ? 9.043 -7.684 -2.540 1.00 88.69 82 ARG A N 1
ATOM 623 C CA . ARG A 1 82 ? 8.013 -8.714 -2.361 1.00 88.69 82 ARG A CA 1
ATOM 624 C C . ARG A 1 82 ? 7.191 -8.930 -3.633 1.00 88.69 82 ARG A C 1
ATOM 626 O O . ARG A 1 82 ? 6.932 -10.074 -4.002 1.00 88.69 82 ARG A O 1
ATOM 633 N N . LEU A 1 83 ? 6.786 -7.855 -4.312 1.00 90.62 83 LEU A N 1
ATOM 634 C CA . LEU A 1 83 ? 6.040 -7.938 -5.571 1.00 90.62 83 LEU A CA 1
ATOM 635 C C . LEU A 1 83 ? 6.862 -8.627 -6.665 1.00 90.62 83 LEU A C 1
ATOM 637 O O . LEU A 1 83 ? 6.347 -9.508 -7.357 1.00 90.62 83 LEU A O 1
ATOM 641 N N . ARG A 1 84 ? 8.145 -8.263 -6.784 1.00 94.31 84 ARG A N 1
ATOM 642 C CA . ARG A 1 84 ? 9.083 -8.909 -7.703 1.00 94.31 84 ARG A CA 1
ATOM 643 C C . ARG A 1 84 ? 9.168 -10.406 -7.438 1.00 94.31 84 ARG A C 1
ATOM 645 O O . ARG A 1 84 ? 9.022 -11.188 -8.371 1.00 94.31 84 ARG A O 1
ATOM 652 N N . ASP A 1 85 ? 9.369 -10.803 -6.188 1.00 95.25 85 ASP A N 1
ATOM 653 C CA . ASP A 1 85 ? 9.557 -12.210 -5.830 1.00 95.25 85 ASP A CA 1
ATOM 654 C C . ASP A 1 85 ? 8.288 -13.039 -6.092 1.00 95.25 85 ASP A C 1
ATOM 656 O O . ASP A 1 85 ? 8.377 -14.156 -6.602 1.00 95.25 85 ASP A O 1
ATOM 660 N N . ILE A 1 86 ? 7.100 -12.469 -5.850 1.00 95.62 86 ILE A N 1
ATOM 661 C CA . ILE A 1 86 ? 5.818 -13.096 -6.210 1.00 95.62 86 ILE A CA 1
ATOM 662 C C . ILE A 1 86 ? 5.720 -13.304 -7.725 1.00 95.62 86 ILE A C 1
ATOM 664 O O . ILE A 1 86 ? 5.419 -14.413 -8.166 1.00 95.62 86 ILE A O 1
ATOM 668 N N . ALA A 1 87 ? 6.002 -12.279 -8.530 1.00 94.88 87 ALA A N 1
ATOM 669 C CA . ALA A 1 87 ? 5.939 -12.387 -9.987 1.00 94.88 87 ALA A CA 1
ATOM 670 C C . ALA A 1 87 ? 6.947 -13.416 -10.527 1.00 94.88 87 ALA A C 1
ATOM 672 O O . ALA A 1 87 ? 6.593 -14.250 -11.360 1.00 94.88 87 ALA A O 1
ATOM 673 N N . VAL A 1 88 ? 8.171 -13.426 -9.996 1.00 96.38 88 VAL A N 1
ATOM 674 C CA . VAL A 1 88 ? 9.192 -14.414 -10.370 1.00 96.38 88 VAL A CA 1
ATOM 675 C C . VAL A 1 88 ? 8.755 -15.830 -10.000 1.00 96.38 88 VAL A C 1
ATOM 677 O O . VAL A 1 88 ? 8.877 -16.741 -10.815 1.00 96.38 88 VAL A O 1
ATOM 680 N N . SER A 1 89 ? 8.165 -16.024 -8.817 1.00 95.88 89 SER A N 1
ATOM 681 C CA . SER A 1 89 ? 7.619 -17.328 -8.415 1.00 95.88 89 SER A CA 1
ATOM 682 C C . SER A 1 89 ? 6.459 -17.802 -9.302 1.00 95.88 89 SER A C 1
ATOM 684 O O . SER A 1 89 ? 6.257 -19.004 -9.459 1.00 95.88 89 SER A O 1
ATOM 686 N N . ALA A 1 90 ? 5.734 -16.869 -9.924 1.00 96.81 90 ALA A N 1
ATOM 687 C CA . ALA A 1 90 ? 4.681 -17.152 -10.895 1.00 96.81 90 ALA A CA 1
ATOM 688 C C . ALA A 1 90 ? 5.216 -17.434 -12.315 1.00 96.81 90 ALA A C 1
ATOM 690 O O . ALA A 1 90 ? 4.424 -17.713 -13.214 1.00 96.81 90 ALA A O 1
ATOM 691 N N . GLY A 1 91 ? 6.537 -17.383 -12.520 1.00 95.12 91 GLY A N 1
ATOM 692 C CA . GLY A 1 91 ? 7.203 -17.736 -13.776 1.00 95.12 91 GLY A CA 1
ATOM 693 C C . GLY A 1 91 ? 7.692 -16.554 -14.613 1.00 95.12 91 GLY A C 1
ATOM 694 O O . GLY A 1 91 ? 8.247 -16.779 -15.685 1.00 95.12 91 GLY A O 1
ATOM 695 N N . TRP A 1 92 ? 7.527 -15.313 -14.146 1.00 97.50 92 TRP A N 1
ATOM 696 C CA . TRP A 1 92 ? 8.068 -14.145 -14.844 1.00 97.50 92 TRP A CA 1
ATOM 697 C C . TRP A 1 92 ? 9.585 -14.054 -14.679 1.00 97.50 92 TRP A C 1
ATOM 699 O O . TRP A 1 92 ? 10.135 -14.306 -13.605 1.00 97.50 92 TRP A O 1
ATOM 709 N N . HIS A 1 93 ? 10.291 -13.633 -15.723 1.00 94.69 93 HIS A N 1
ATOM 710 C CA . HIS A 1 93 ? 11.716 -13.372 -15.604 1.00 94.69 93 HIS A CA 1
ATOM 711 C C . HIS A 1 93 ? 11.950 -12.067 -14.808 1.00 94.69 93 HIS A C 1
ATOM 713 O O . HIS A 1 93 ? 11.279 -11.067 -15.070 1.00 94.69 93 HIS A O 1
ATOM 719 N N . PRO A 1 94 ? 12.944 -11.987 -13.895 1.00 90.94 94 PRO A N 1
ATOM 720 C CA . PRO A 1 94 ? 13.181 -10.787 -13.079 1.00 90.94 94 PRO A CA 1
ATOM 721 C C . PRO A 1 94 ? 13.316 -9.481 -13.882 1.00 90.94 94 PRO A C 1
ATOM 723 O O . PRO A 1 94 ? 12.816 -8.437 -13.473 1.00 90.94 94 PRO A O 1
ATOM 726 N N . ALA A 1 95 ? 13.960 -9.546 -15.052 1.00 87.50 95 ALA A N 1
ATOM 727 C CA . ALA A 1 95 ? 14.095 -8.402 -15.958 1.00 87.50 95 ALA A CA 1
ATOM 728 C C . ALA A 1 95 ? 12.759 -7.924 -16.561 1.00 87.50 95 ALA A C 1
ATOM 730 O O . ALA A 1 95 ? 12.605 -6.731 -16.794 1.00 87.50 95 ALA A O 1
ATOM 731 N N . GLU A 1 96 ? 11.798 -8.823 -16.799 1.00 85.25 96 GLU A N 1
ATOM 732 C CA . GLU A 1 96 ? 10.467 -8.454 -17.305 1.00 85.25 96 GLU A CA 1
ATOM 733 C C . GLU A 1 96 ? 9.690 -7.688 -16.238 1.00 85.25 96 GLU A C 1
ATOM 735 O O . GLU A 1 96 ? 9.102 -6.647 -16.518 1.00 85.25 96 GLU A O 1
ATOM 740 N N . VAL A 1 97 ? 9.765 -8.158 -14.991 1.00 92.69 97 VAL A N 1
ATOM 741 C CA . VAL A 1 97 ? 9.130 -7.488 -13.854 1.00 92.69 97 VAL A CA 1
ATOM 742 C C . VAL A 1 97 ? 9.740 -6.103 -13.628 1.00 92.69 97 VAL A C 1
ATOM 744 O O . VAL A 1 97 ? 9.011 -5.131 -13.451 1.00 92.69 97 VAL A O 1
ATOM 747 N N . ALA A 1 98 ? 11.070 -5.989 -13.690 1.00 87.44 98 ALA A N 1
ATOM 748 C CA . ALA A 1 98 ? 11.758 -4.705 -13.575 1.00 87.44 98 ALA A CA 1
ATOM 749 C C . ALA A 1 98 ? 11.373 -3.735 -14.707 1.00 87.44 98 ALA A C 1
ATOM 751 O O . ALA A 1 98 ? 11.100 -2.565 -14.443 1.00 87.44 98 ALA A O 1
ATOM 752 N N . ALA A 1 99 ? 11.302 -4.219 -15.952 1.00 85.19 99 ALA A N 1
ATOM 753 C CA . ALA A 1 99 ? 10.877 -3.412 -17.094 1.00 85.19 99 ALA A CA 1
ATOM 754 C C . ALA A 1 99 ? 9.424 -2.928 -16.949 1.00 85.19 99 ALA A C 1
ATOM 756 O O . ALA A 1 99 ? 9.144 -1.763 -17.221 1.00 85.19 99 ALA A O 1
ATOM 757 N N . ALA A 1 100 ? 8.518 -3.785 -16.467 1.00 89.25 100 ALA A N 1
ATOM 758 C CA . ALA A 1 100 ? 7.126 -3.420 -16.219 1.00 89.25 100 ALA A CA 1
ATOM 759 C C . ALA A 1 100 ? 6.989 -2.351 -15.121 1.00 89.25 100 ALA A C 1
ATOM 761 O O . ALA A 1 100 ? 6.274 -1.371 -15.309 1.00 89.25 100 ALA A O 1
ATOM 762 N N . ILE A 1 101 ? 7.706 -2.499 -13.999 1.00 89.19 101 ILE A N 1
ATOM 763 C CA . ILE A 1 101 ? 7.714 -1.498 -12.917 1.00 89.19 101 ILE A CA 1
ATOM 764 C C . ILE A 1 101 ? 8.230 -0.149 -13.438 1.00 89.19 101 ILE A C 1
ATOM 766 O O . ILE A 1 101 ? 7.638 0.892 -13.145 1.00 89.19 101 ILE A O 1
ATOM 770 N N . LEU A 1 102 ? 9.300 -0.161 -14.240 1.00 87.69 102 LEU A N 1
ATOM 771 C CA . LEU A 1 102 ? 9.860 1.050 -14.837 1.00 87.69 102 LEU A CA 1
ATOM 772 C C . LEU A 1 102 ? 8.860 1.730 -15.781 1.00 87.69 102 LEU A C 1
ATOM 774 O O . LEU A 1 102 ? 8.653 2.933 -15.663 1.00 87.69 102 LEU A O 1
ATOM 778 N N . ALA A 1 103 ? 8.219 0.970 -16.673 1.00 81.88 103 ALA A N 1
ATOM 779 C CA . ALA A 1 103 ? 7.217 1.499 -17.598 1.00 81.88 103 ALA A CA 1
ATOM 780 C C . ALA A 1 103 ? 6.055 2.178 -16.854 1.00 81.88 103 ALA A C 1
ATOM 782 O O . ALA A 1 103 ? 5.754 3.336 -17.123 1.00 81.88 103 ALA A O 1
ATOM 783 N N . LEU A 1 104 ? 5.485 1.511 -15.842 1.00 86.94 104 LEU A N 1
ATOM 784 C CA . LEU A 1 104 ? 4.402 2.073 -15.024 1.00 86.94 104 LEU A CA 1
ATOM 785 C C . LEU A 1 104 ? 4.827 3.344 -14.277 1.00 86.94 104 LEU A C 1
ATOM 787 O O . LEU A 1 104 ? 4.045 4.281 -14.142 1.00 86.94 104 LEU A O 1
ATOM 791 N N . THR A 1 105 ? 6.071 3.387 -13.798 1.00 84.44 105 THR A N 1
ATOM 792 C CA . THR A 1 105 ? 6.616 4.571 -13.120 1.00 84.44 105 THR A CA 1
ATOM 793 C C . THR A 1 105 ? 6.737 5.750 -14.083 1.00 84.44 105 THR A C 1
ATOM 795 O O . THR A 1 105 ? 6.397 6.872 -13.721 1.00 84.44 105 THR A O 1
ATOM 798 N N . ILE A 1 106 ? 7.203 5.511 -15.311 1.00 81.25 106 ILE A N 1
ATOM 799 C CA . ILE A 1 106 ? 7.307 6.552 -16.339 1.00 81.25 106 ILE A CA 1
ATOM 800 C C . ILE A 1 106 ? 5.923 7.097 -16.684 1.00 81.25 106 ILE A C 1
ATOM 802 O O . ILE A 1 106 ? 5.759 8.315 -16.698 1.00 81.25 106 ILE A O 1
ATOM 806 N N . ASP A 1 107 ? 4.941 6.222 -16.912 1.00 77.69 107 ASP A N 1
ATOM 807 C CA . ASP A 1 107 ? 3.567 6.624 -17.232 1.00 77.69 107 ASP A CA 1
ATOM 808 C C . ASP A 1 107 ? 2.975 7.511 -16.124 1.00 77.69 107 ASP A C 1
ATOM 810 O O . ASP A 1 107 ? 2.398 8.566 -16.399 1.00 77.69 107 ASP A O 1
ATOM 814 N N . GLU A 1 108 ? 3.187 7.139 -14.858 1.00 79.50 108 GLU A N 1
ATOM 815 C CA . GLU A 1 108 ? 2.719 7.912 -13.705 1.00 79.50 108 GLU A CA 1
ATOM 816 C C . GLU A 1 108 ? 3.402 9.284 -13.614 1.00 79.50 108 GLU A C 1
ATOM 818 O O . GLU A 1 108 ? 2.748 10.296 -13.351 1.00 79.50 108 GLU A O 1
ATOM 823 N N . ILE A 1 109 ? 4.714 9.346 -13.867 1.00 76.69 109 ILE A N 1
ATOM 824 C CA . ILE A 1 109 ? 5.453 10.611 -13.892 1.00 76.69 109 ILE A CA 1
ATOM 825 C C . ILE A 1 109 ? 4.939 11.497 -15.032 1.00 76.69 109 ILE A C 1
ATOM 827 O O . ILE A 1 109 ? 4.678 12.678 -14.813 1.00 76.69 109 ILE A O 1
ATOM 831 N N . GLN A 1 110 ? 4.735 10.951 -16.230 1.00 71.94 110 GLN A N 1
ATOM 832 C CA . GLN A 1 110 ? 4.191 11.707 -17.360 1.00 71.94 110 GLN A CA 1
ATOM 833 C C . GLN A 1 110 ? 2.801 12.278 -17.066 1.00 71.94 110 GLN A C 1
ATOM 835 O O . GLN A 1 110 ? 2.507 13.399 -17.475 1.00 71.94 110 GLN A O 1
ATOM 840 N N . ALA A 1 111 ? 1.967 11.548 -16.324 1.00 75.31 111 ALA A N 1
ATOM 841 C CA . ALA A 1 111 ? 0.639 12.013 -15.937 1.00 75.31 111 ALA A CA 1
ATOM 842 C C . ALA A 1 111 ? 0.661 13.180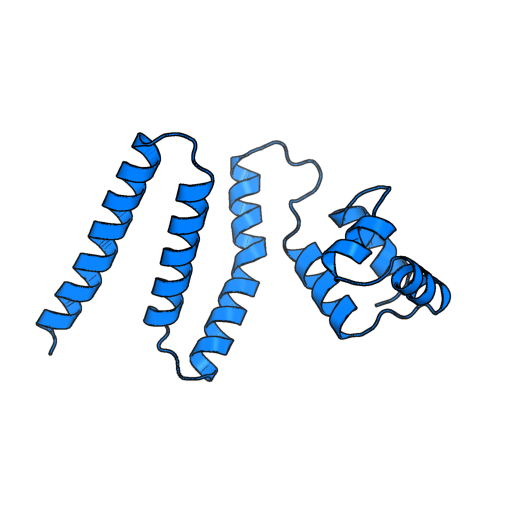 -14.926 1.00 75.31 111 ALA A C 1
ATOM 844 O O . ALA A 1 111 ? -0.292 13.959 -14.878 1.00 75.31 111 ALA A O 1
ATOM 845 N N . HIS A 1 112 ? 1.729 13.323 -14.132 1.00 69.19 112 HIS A N 1
ATOM 846 C CA . HIS A 1 112 ? 1.797 14.274 -13.011 1.00 69.19 112 HIS A CA 1
ATOM 847 C C . HIS A 1 112 ? 2.843 15.387 -13.173 1.00 69.19 112 HIS A C 1
ATOM 849 O O . HIS A 1 112 ? 2.867 16.339 -12.389 1.00 69.19 112 HIS A O 1
ATOM 855 N N . VAL A 1 113 ? 3.701 15.306 -14.188 1.00 61.97 113 VAL A N 1
ATOM 856 C CA . VAL A 1 113 ? 4.702 16.325 -14.496 1.00 61.97 113 VAL A CA 1
ATOM 857 C C . VAL A 1 113 ? 4.107 17.367 -15.439 1.00 61.97 113 VAL A C 1
ATOM 859 O O . VAL A 1 113 ? 3.794 17.095 -16.591 1.00 61.97 113 VAL A O 1
ATOM 862 N N . GLY A 1 114 ? 3.963 18.592 -14.934 1.00 51.06 114 GLY A N 1
ATOM 863 C CA . GLY A 1 114 ? 3.297 19.696 -15.629 1.00 51.06 114 GLY A CA 1
ATOM 864 C C . GLY A 1 114 ? 4.060 20.347 -16.792 1.00 51.06 114 GLY A C 1
ATOM 865 O O . GLY A 1 114 ? 3.577 21.359 -17.292 1.00 51.06 114 GLY A O 1
ATOM 866 N N . SER A 1 115 ? 5.223 19.839 -17.224 1.00 60.19 115 SER A N 1
ATOM 867 C CA . SER A 1 115 ? 5.961 20.403 -18.369 1.00 60.19 115 SER A CA 1
ATOM 868 C C . SER A 1 115 ? 6.441 19.348 -19.372 1.00 60.19 115 SER A C 1
ATOM 870 O O . SER A 1 115 ? 6.997 18.304 -19.019 1.00 60.19 115 SER A O 1
ATOM 872 N N . GLU A 1 116 ? 6.254 19.654 -20.659 1.00 57.91 116 GLU A N 1
ATOM 873 C CA . GLU A 1 116 ? 6.673 18.811 -21.786 1.00 57.91 116 GLU A CA 1
ATOM 874 C C . GLU A 1 116 ? 8.192 18.558 -21.809 1.00 57.91 116 GLU A C 1
ATOM 876 O O . GLU A 1 116 ? 8.636 17.512 -22.290 1.00 57.91 116 GLU A O 1
ATOM 881 N N . GLU A 1 117 ? 9.012 19.478 -21.286 1.00 58.66 117 GLU A N 1
ATOM 882 C CA . GLU A 1 117 ? 10.470 19.323 -21.238 1.00 58.66 117 GLU A CA 1
ATOM 883 C C . GLU A 1 117 ? 10.918 18.183 -20.316 1.00 58.66 117 GLU A C 1
ATOM 885 O O . GLU A 1 117 ? 11.809 17.410 -20.675 1.00 58.66 117 GLU A O 1
ATOM 890 N N . THR A 1 118 ? 10.289 18.026 -19.151 1.00 60.28 118 THR A N 1
ATOM 891 C CA . THR A 1 118 ? 10.648 16.965 -18.202 1.00 60.28 118 THR A CA 1
ATOM 892 C C . THR A 1 118 ? 10.216 15.592 -18.727 1.00 60.28 118 THR A C 1
ATOM 894 O O . THR A 1 118 ? 10.967 14.623 -18.600 1.00 60.28 118 THR A O 1
ATOM 897 N N . ILE A 1 119 ? 9.081 15.522 -19.431 1.00 60.34 119 ILE A N 1
ATOM 898 C CA . ILE A 1 119 ? 8.632 14.320 -20.151 1.00 60.34 119 ILE A CA 1
ATOM 899 C C . ILE A 1 119 ? 9.641 13.922 -21.244 1.00 60.34 119 ILE A C 1
ATOM 901 O O . ILE A 1 119 ? 9.992 12.746 -21.368 1.00 60.34 119 ILE A O 1
ATOM 905 N N . LYS A 1 120 ? 10.172 14.885 -22.012 1.00 60.94 120 LYS A N 1
ATOM 906 C CA . LYS A 1 120 ? 11.196 14.623 -23.043 1.00 60.94 120 LYS A CA 1
ATOM 907 C C . LYS A 1 120 ? 12.508 14.088 -22.460 1.00 60.94 120 LYS A C 1
ATOM 909 O O . LYS A 1 120 ? 13.075 13.159 -23.035 1.00 60.94 120 LYS A O 1
ATOM 914 N N . MET A 1 121 ? 12.974 14.625 -21.330 1.00 62.59 121 MET A N 1
ATOM 915 C CA . MET A 1 121 ? 14.202 14.145 -20.674 1.00 62.59 121 MET A CA 1
ATOM 916 C C . MET A 1 121 ? 14.049 12.721 -20.121 1.00 62.59 121 MET A C 1
ATOM 918 O O . MET A 1 121 ? 14.948 11.899 -20.297 1.00 62.59 121 MET A O 1
ATOM 922 N N . LEU A 1 122 ? 12.901 12.400 -19.516 1.00 62.84 122 LEU A N 1
ATOM 923 C CA . LEU A 1 122 ? 12.591 11.042 -19.050 1.00 62.84 122 LEU A CA 1
ATOM 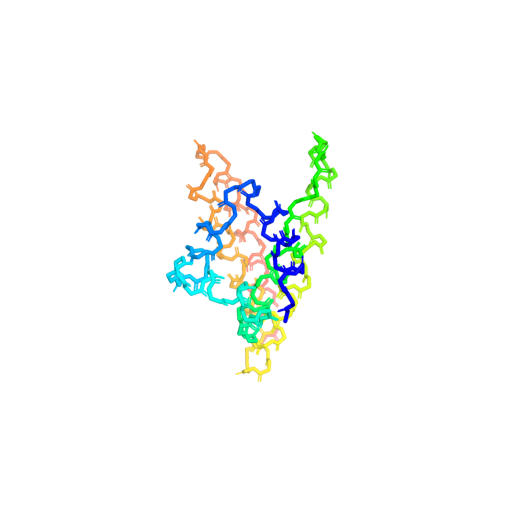924 C C . LEU A 1 122 ? 12.532 10.041 -20.206 1.00 62.84 122 LEU A C 1
ATOM 926 O O . LEU A 1 122 ? 13.151 8.982 -20.136 1.00 62.84 122 LEU A O 1
ATOM 930 N N . ASN A 1 123 ? 11.872 10.402 -21.307 1.00 63.66 123 ASN A N 1
ATOM 931 C CA . ASN A 1 123 ? 11.794 9.545 -22.489 1.00 63.66 123 ASN A CA 1
ATOM 932 C C . ASN A 1 123 ? 13.166 9.295 -23.134 1.00 63.66 123 ASN A C 1
ATOM 934 O O . ASN A 1 123 ? 13.422 8.188 -23.604 1.00 63.66 123 ASN A O 1
ATOM 938 N N . GLN A 1 124 ? 14.075 10.276 -23.117 1.00 63.94 124 GLN A N 1
ATOM 939 C CA . GLN A 1 124 ? 15.456 10.080 -23.574 1.00 63.94 124 GLN A CA 1
ATOM 940 C C . GLN A 1 124 ? 16.256 9.153 -22.650 1.00 63.94 124 GLN A C 1
ATOM 942 O O . GLN A 1 124 ? 16.949 8.261 -23.141 1.00 63.94 124 GLN A O 1
ATOM 947 N N . ALA A 1 125 ? 16.142 9.320 -21.329 1.00 60.84 125 ALA A N 1
ATOM 948 C CA . ALA A 1 125 ? 16.844 8.478 -20.359 1.00 60.84 125 ALA A CA 1
ATOM 949 C C . ALA A 1 125 ? 16.359 7.017 -20.399 1.00 60.84 125 ALA A C 1
ATOM 951 O O . ALA A 1 125 ? 17.165 6.085 -20.386 1.00 60.84 125 ALA A O 1
ATOM 952 N N . CYS A 1 126 ? 15.046 6.807 -20.507 1.00 60.81 126 CYS A N 1
ATOM 953 C CA . CYS A 1 126 ? 14.448 5.476 -20.535 1.00 60.81 126 CYS A CA 1
ATOM 954 C C . CYS A 1 126 ? 14.565 4.807 -21.911 1.00 60.81 126 CYS A C 1
ATOM 956 O O . CYS A 1 126 ? 14.846 3.611 -21.974 1.00 60.81 126 CYS A O 1
ATOM 958 N N . GLY A 1 127 ? 14.430 5.565 -23.006 1.00 56.34 127 GLY A N 1
ATOM 959 C CA . GLY A 1 127 ? 14.629 5.067 -24.368 1.00 56.34 127 GLY A CA 1
ATOM 960 C C . GLY A 1 127 ? 16.057 4.577 -24.612 1.00 56.34 127 GLY A C 1
ATOM 961 O O . GLY A 1 127 ? 16.239 3.513 -25.195 1.00 56.34 127 GLY A O 1
ATOM 962 N N . GLY A 1 128 ? 17.068 5.284 -24.094 1.00 54.34 128 GLY A N 1
ATOM 963 C CA . GLY A 1 128 ? 18.463 4.839 -24.169 1.00 54.34 128 GLY A CA 1
ATOM 964 C C . GLY A 1 128 ? 18.720 3.546 -23.389 1.00 54.34 128 GLY A C 1
ATOM 965 O O . GLY A 1 128 ? 19.300 2.606 -23.925 1.00 54.34 128 GLY A O 1
ATOM 966 N N . ALA A 1 129 ? 18.229 3.459 -22.149 1.00 52.66 129 ALA A N 1
ATOM 967 C CA . ALA A 1 129 ? 18.460 2.300 -21.285 1.00 52.66 129 ALA A CA 1
ATOM 968 C C . ALA A 1 129 ? 17.737 1.022 -21.761 1.00 52.66 129 ALA A C 1
ATOM 970 O O . ALA A 1 129 ? 18.304 -0.068 -21.692 1.00 52.66 129 ALA A O 1
ATOM 971 N N . LEU A 1 130 ? 16.503 1.134 -22.269 1.00 48.31 130 LEU A N 1
ATOM 972 C CA . LEU A 1 130 ? 15.748 -0.011 -22.799 1.00 48.31 130 LEU A CA 1
ATOM 973 C C . LEU A 1 130 ? 16.315 -0.516 -24.132 1.00 48.31 130 LEU A C 1
ATOM 975 O O . LEU A 1 130 ? 16.418 -1.729 -24.321 1.00 48.31 130 LEU A O 1
ATOM 979 N N . VAL A 1 131 ? 16.729 0.386 -25.028 1.00 52.12 131 VAL A N 1
ATOM 980 C CA . VAL A 1 131 ? 17.347 0.017 -26.313 1.00 52.12 131 VAL A CA 1
ATOM 981 C C . VAL A 1 131 ? 18.685 -0.688 -26.088 1.00 52.12 131 VAL A C 1
ATOM 983 O O . VAL A 1 131 ? 18.910 -1.753 -26.655 1.00 52.12 131 VAL A O 1
ATOM 986 N N . GLU A 1 132 ? 19.527 -0.192 -25.179 1.00 49.19 132 GLU A N 1
ATOM 987 C CA . GLU A 1 132 ? 20.842 -0.790 -24.913 1.00 49.19 132 GLU A CA 1
ATOM 988 C C . GLU A 1 132 ? 20.743 -2.207 -24.305 1.00 49.19 132 GLU A C 1
ATOM 990 O O . GLU A 1 132 ? 21.568 -3.084 -24.584 1.00 49.19 132 GLU A O 1
ATOM 995 N N . VAL A 1 133 ? 19.709 -2.469 -23.496 1.00 52.97 133 VAL A N 1
ATOM 996 C CA . VAL A 1 133 ? 19.427 -3.800 -22.928 1.00 52.97 133 VAL A CA 1
ATOM 997 C C . VAL A 1 133 ? 18.909 -4.775 -23.994 1.00 52.97 133 VAL A C 1
ATOM 999 O O . VAL A 1 133 ? 19.285 -5.952 -23.983 1.00 52.97 133 VAL A O 1
ATOM 1002 N N . ILE A 1 134 ? 18.081 -4.303 -24.932 1.00 50.28 134 ILE A N 1
ATOM 1003 C CA . ILE A 1 134 ? 17.542 -5.108 -26.041 1.00 50.28 134 ILE A CA 1
ATOM 1004 C C . ILE A 1 134 ? 18.632 -5.411 -27.088 1.00 50.28 134 ILE A C 1
ATOM 1006 O O . ILE A 1 134 ? 18.750 -6.551 -27.551 1.00 50.28 134 ILE A O 1
ATOM 1010 N N . GLU A 1 135 ? 19.487 -4.441 -27.412 1.00 48.09 135 GLU A N 1
ATOM 1011 C CA . GLU A 1 135 ? 20.593 -4.604 -28.365 1.00 48.09 135 GLU A CA 1
ATOM 1012 C C . GLU A 1 135 ? 21.686 -5.541 -27.832 1.00 48.09 135 GLU A C 1
ATOM 1014 O O . GLU A 1 135 ? 22.119 -6.454 -28.541 1.00 48.09 135 GLU A O 1
ATOM 1019 N N . LYS A 1 136 ? 22.066 -5.427 -26.548 1.00 51.50 136 LYS A N 1
ATOM 1020 C CA . LYS A 1 136 ? 23.011 -6.371 -25.914 1.00 51.50 136 LYS A CA 1
ATOM 1021 C C . LYS A 1 136 ? 22.486 -7.810 -25.860 1.00 51.50 136 LYS A C 1
ATOM 1023 O O . LYS A 1 136 ? 23.294 -8.736 -25.779 1.00 51.50 136 LYS A O 1
ATOM 1028 N N . ARG A 1 137 ? 21.163 -8.019 -25.901 1.00 47.16 137 ARG A N 1
ATOM 1029 C CA . ARG A 1 137 ? 20.538 -9.350 -26.001 1.00 47.16 137 ARG A CA 1
ATOM 1030 C C . ARG A 1 137 ? 20.545 -9.895 -27.429 1.00 47.16 137 ARG A C 1
ATOM 1032 O O . ARG A 1 137 ? 20.856 -11.069 -27.603 1.00 47.16 137 ARG A O 1
ATOM 1039 N N . SER A 1 138 ? 20.278 -9.054 -28.426 1.00 50.69 138 SER A N 1
ATOM 1040 C CA . SER A 1 138 ? 20.306 -9.453 -29.844 1.00 50.69 138 SER A CA 1
ATOM 1041 C C . SER A 1 138 ? 21.714 -9.818 -30.330 1.00 50.69 138 SER A C 1
ATOM 1043 O O . SER A 1 138 ? 21.855 -10.619 -31.241 1.00 50.69 138 SER A O 1
ATOM 1045 N N . ALA A 1 139 ? 22.759 -9.290 -29.686 1.00 49.22 139 ALA A N 1
ATOM 1046 C CA . ALA A 1 139 ? 24.156 -9.628 -29.974 1.00 49.22 139 ALA A CA 1
ATOM 1047 C C . ALA A 1 139 ? 24.675 -10.902 -29.263 1.00 49.22 139 ALA A C 1
ATOM 1049 O O . ALA A 1 139 ? 25.840 -11.258 -29.432 1.00 49.22 139 ALA A O 1
ATOM 1050 N N . ARG A 1 140 ? 23.859 -11.556 -28.418 1.00 48.34 140 ARG A N 1
ATOM 1051 C CA . ARG A 1 140 ? 24.234 -12.760 -27.641 1.00 48.34 140 ARG A CA 1
ATOM 1052 C C . ARG A 1 140 ? 23.409 -14.013 -27.983 1.00 48.34 140 ARG A C 1
ATOM 1054 O O . ARG A 1 140 ? 23.635 -15.043 -27.351 1.00 48.34 140 ARG A O 1
ATOM 1061 N N . SER A 1 141 ? 22.462 -13.921 -28.921 1.00 44.12 141 SER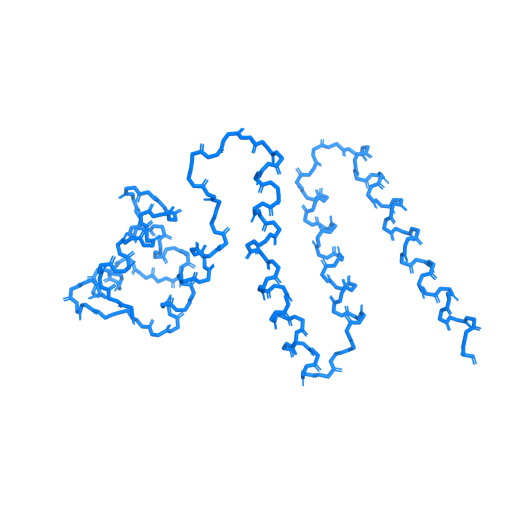 A N 1
ATOM 1062 C CA . SER A 1 141 ? 21.794 -15.070 -29.569 1.00 44.12 141 SER A CA 1
ATOM 1063 C C . SER A 1 141 ? 22.412 -15.326 -30.935 1.00 44.12 141 SER A C 1
ATOM 1065 O O . SER A 1 141 ? 22.415 -16.505 -31.343 1.00 44.12 141 SER A O 1
#

pLDDT: mean 80.74, std 15.76, range [44.12, 97.5]

Foldseek 3Di:
DFLVVQVVLQCLQPNPVSLVVLCVVVVHDSVLSVVCNVVRHDDPVSVVVSVLSSLQRFDPPDPDPVVRVVSNCVSCVVVLVVVLVVVVVVPDDSVVSVLVVLVVVLVVCVVVPPDPVVNVVSCVVNVVVVVVVVVVVVVVD

Secondary structure (DSSP, 8-state):
--HHHHHHHHHHHHGGGHHHHHHHHTT--HHHHHHHHHTT---HHHHHHHHHHHHSSPPTT---HHHHHHHHHHHHHHHHHHHHHHHHHTT--HHHHHHHHHHHHHHHHHHH---HHHHHHHHHHHHHHHHHHHHHHHT--

Sequence (141 aa):
MTRKELERHGALLFGAAWKGRIASALDVNRKTVSRWIADDAVAPWAAEKIRALAHIAPPPGSSDMQDRDSACVHAIEPELTRLRDIAVSAGWHPAEVAAAILALTIDEIQAHVGSEETIKMLNQACGGALVEVIEKRSARS

Radius of gyration: 20.1 Å; chains: 1; bounding box: 44×38×50 Å